Protein AF-A0AAW0SPW6-F1 (afdb_monomer_lite)

Organism: Scylla paramamosain (NCBI:txid85552)

pLDDT: mean 71.03, std 20.83, range [35.47, 96.88]

InterPro domains:
  IPR001148 Alpha carbonic anhydrase domain [PS51144] (17-124)
  IPR036398 Alpha carbonic anhydrase domain superfamily [G3DSA:3.10.200.10] (16-81)
  IPR036398 Alpha carbonic anhydrase domain superfamily [SSF51069] (19-71)

Sequence (124 aa):
MRRPELGGLGVSWDWHKWWTYDGISGPQFWGLINPEWSLCTNGRRQSPVNLDPATLLYDPNLRQLHVDKHRPSPAQPISVPQPPFNSPPPSCLTPSLPVSRAPHLPPVGRTTTRIRTNLSGPRH

Secondary structure (DSSP, 8-state):
-PPP---S------TT-SS-SSGGGSGGGHHHH-GGGTHHHH-SS-S-----TTTPPP-TTPPP-----PPPPP------PPPPTTPPPGGGGS----------PPPPP---------------

Structure (mmCIF, N/CA/C/O backbone):
data_AF-A0AAW0SPW6-F1
#
_entry.id   AF-A0AAW0SPW6-F1
#
loop_
_atom_site.group_PDB
_atom_site.id
_atom_site.type_symbol
_atom_site.label_atom_id
_atom_site.label_alt_id
_atom_site.label_comp_id
_atom_site.label_asym_id
_atom_site.label_entity_id
_atom_site.label_seq_id
_atom_site.pdbx_PDB_ins_code
_atom_site.Cartn_x
_atom_site.Cartn_y
_atom_site.Cartn_z
_atom_site.occupancy
_atom_site.B_iso_or_equiv
_atom_site.auth_seq_id
_atom_site.auth_comp_id
_atom_site.auth_asym_id
_atom_site.auth_atom_id
_atom_site.pdbx_PDB_model_num
ATOM 1 N N . MET A 1 1 ? 38.218 0.981 -13.327 1.00 35.47 1 MET A N 1
ATOM 2 C CA . MET A 1 1 ? 38.127 1.249 -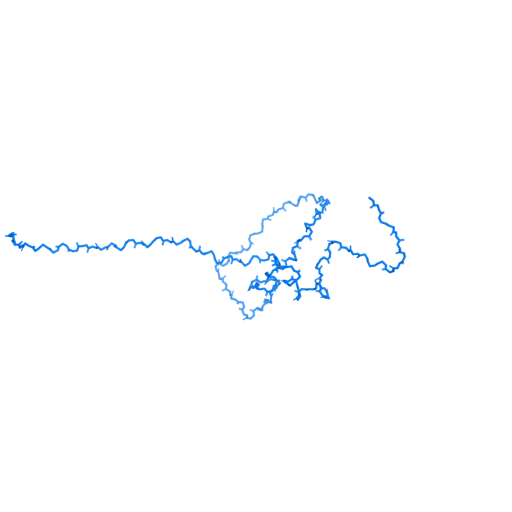14.779 1.00 35.47 1 MET A CA 1
ATOM 3 C C . MET A 1 1 ? 36.815 1.970 -15.047 1.00 35.47 1 MET A C 1
ATOM 5 O O . MET A 1 1 ? 35.768 1.387 -14.802 1.00 35.47 1 MET A O 1
ATOM 9 N N . ARG A 1 2 ? 36.860 3.245 -15.453 1.00 38.44 2 ARG A N 1
ATOM 10 C CA . ARG A 1 2 ? 35.674 3.981 -15.924 1.00 38.44 2 ARG A CA 1
ATOM 11 C C . ARG A 1 2 ? 35.367 3.522 -17.356 1.00 38.44 2 ARG A C 1
ATOM 13 O O . ARG A 1 2 ? 36.297 3.419 -18.152 1.00 38.44 2 ARG A O 1
ATOM 20 N N . ARG A 1 3 ? 34.106 3.182 -17.652 1.00 51.28 3 ARG A N 1
ATOM 21 C CA . ARG A 1 3 ? 33.656 2.831 -19.013 1.00 51.28 3 ARG A CA 1
ATOM 22 C C . ARG A 1 3 ? 33.545 4.096 -19.881 1.00 51.28 3 ARG A C 1
ATOM 24 O O . ARG A 1 3 ? 33.281 5.158 -19.322 1.00 51.28 3 ARG A O 1
ATOM 31 N N . PRO A 1 4 ? 33.752 3.987 -21.205 1.00 47.97 4 PRO A N 1
ATOM 32 C CA . PRO A 1 4 ? 33.705 5.122 -22.118 1.00 47.97 4 PRO A CA 1
ATOM 33 C C . PRO A 1 4 ? 32.252 5.537 -22.379 1.00 47.97 4 PRO A C 1
ATOM 35 O O . PRO A 1 4 ? 31.376 4.682 -22.521 1.00 47.97 4 PRO A O 1
ATOM 38 N N . GLU A 1 5 ? 32.008 6.845 -22.438 1.00 50.94 5 GLU A N 1
ATOM 39 C CA . GLU A 1 5 ? 30.703 7.411 -22.778 1.00 50.94 5 GLU A CA 1
ATOM 40 C C . GLU A 1 5 ? 30.481 7.336 -24.292 1.00 50.94 5 GLU A C 1
ATOM 42 O O . GLU A 1 5 ? 31.162 8.002 -25.071 1.00 50.94 5 GLU A O 1
ATOM 47 N N . LEU A 1 6 ? 29.532 6.498 -24.711 1.00 49.53 6 LEU A N 1
ATOM 48 C CA . LEU A 1 6 ? 28.963 6.516 -26.055 1.00 49.53 6 LEU A CA 1
ATOM 49 C C . LEU A 1 6 ? 27.684 7.356 -26.004 1.00 49.53 6 LEU A C 1
ATOM 51 O O . LEU A 1 6 ? 26.763 7.038 -25.254 1.00 49.53 6 LEU A O 1
ATOM 55 N N . GLY A 1 7 ? 27.643 8.434 -26.788 1.00 48.81 7 GLY A N 1
ATOM 56 C CA . GLY A 1 7 ? 26.465 9.281 -26.938 1.00 48.81 7 GLY A CA 1
ATOM 57 C C . GLY A 1 7 ? 25.251 8.495 -27.442 1.00 48.81 7 GLY A C 1
ATOM 58 O O . GLY A 1 7 ? 25.337 7.749 -28.415 1.00 48.81 7 GLY A O 1
ATOM 59 N N . GLY A 1 8 ? 24.115 8.686 -26.774 1.00 43.31 8 GLY A N 1
ATOM 60 C CA . GLY A 1 8 ? 22.828 8.089 -27.125 1.00 43.31 8 GLY A CA 1
ATOM 61 C C . GLY A 1 8 ? 21.923 8.056 -25.901 1.00 43.31 8 GLY A C 1
ATOM 62 O O . GLY A 1 8 ? 22.221 7.331 -24.963 1.00 43.31 8 GLY A O 1
ATOM 63 N N . LEU A 1 9 ? 20.875 8.893 -25.906 1.00 50.09 9 LEU A N 1
ATOM 64 C CA . LEU A 1 9 ? 19.738 8.935 -24.969 1.00 50.09 9 LEU A CA 1
ATOM 65 C C . LEU A 1 9 ? 20.048 8.331 -23.591 1.00 50.09 9 LEU A C 1
ATOM 67 O O . LEU A 1 9 ? 19.811 7.147 -23.367 1.00 50.09 9 LEU A O 1
ATOM 71 N N . GLY A 1 10 ? 20.594 9.145 -22.685 1.00 39.69 10 GLY A N 1
ATOM 72 C CA . GLY A 1 10 ? 20.980 8.727 -21.339 1.00 39.69 10 GLY A CA 1
ATOM 73 C C . GLY A 1 10 ? 19.795 8.222 -20.518 1.00 39.69 10 GLY A C 1
ATOM 74 O O . GLY A 1 10 ? 19.244 8.947 -19.694 1.00 39.69 10 GLY A O 1
ATOM 75 N N . VAL A 1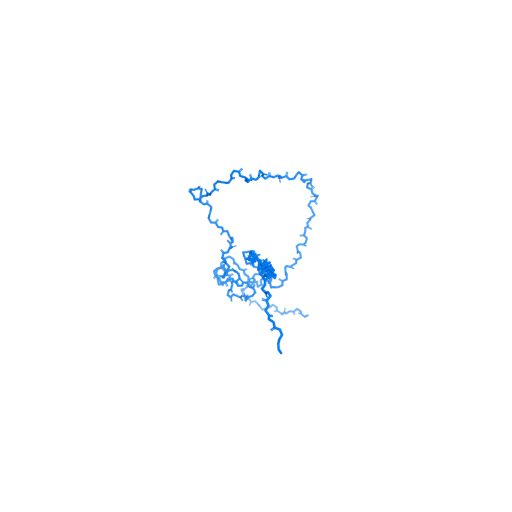 11 ? 19.415 6.960 -20.710 1.00 53.00 11 VAL A N 1
ATOM 76 C CA . VAL A 1 11 ? 18.620 6.214 -19.743 1.00 53.00 11 VAL A CA 1
ATOM 77 C C . VAL A 1 11 ? 19.582 5.888 -18.605 1.00 53.00 11 VAL A C 1
ATOM 79 O O . VAL A 1 11 ? 20.339 4.921 -18.660 1.00 53.00 11 VAL A O 1
ATOM 82 N N . SER A 1 12 ? 19.635 6.772 -17.608 1.00 49.53 12 SER A N 1
ATOM 83 C CA . SER A 1 12 ? 20.349 6.504 -16.362 1.00 49.53 12 SER A CA 1
ATOM 84 C C . SER A 1 12 ? 19.672 5.317 -15.675 1.00 49.53 12 SER A C 1
ATOM 86 O O . SER A 1 12 ? 18.542 5.430 -15.195 1.00 49.53 12 SER A O 1
ATOM 88 N N . TRP A 1 13 ? 20.332 4.158 -15.673 1.00 43.41 13 TRP A N 1
ATOM 89 C CA . TRP A 1 13 ? 19.905 3.004 -14.887 1.00 43.41 13 TRP A CA 1
ATOM 90 C C . TRP A 1 13 ? 20.274 3.261 -13.426 1.00 43.41 13 TRP A C 1
ATOM 92 O O . TRP A 1 13 ? 21.395 2.989 -12.997 1.00 43.41 13 TRP A O 1
ATOM 102 N N . ASP A 1 14 ? 19.337 3.848 -12.684 1.00 60.28 14 ASP A N 1
ATOM 103 C CA . ASP A 1 14 ? 19.472 4.054 -11.247 1.00 60.28 14 ASP A CA 1
ATOM 104 C C . ASP A 1 14 ? 19.321 2.708 -10.526 1.00 60.28 14 ASP A C 1
ATOM 106 O O . ASP A 1 14 ? 18.260 2.086 -10.530 1.00 60.28 14 ASP A O 1
ATOM 110 N N . TRP A 1 15 ? 20.399 2.2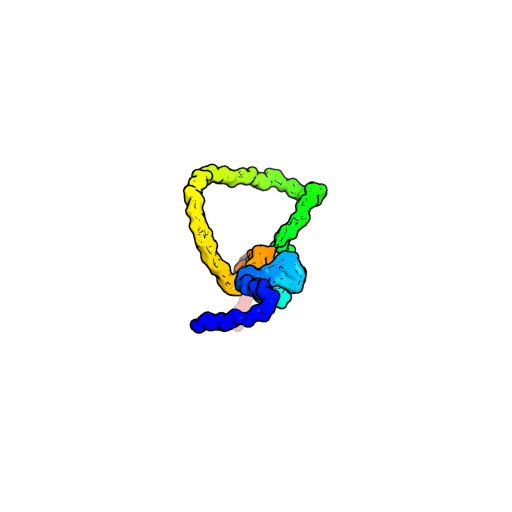52 -9.898 1.00 49.66 15 TRP A N 1
ATOM 111 C CA . TRP A 1 15 ? 20.468 1.032 -9.087 1.00 49.66 15 TRP A CA 1
ATOM 112 C C . TRP A 1 15 ? 19.632 1.124 -7.797 1.00 49.66 15 TRP A C 1
ATOM 114 O O . TRP A 1 15 ? 19.583 0.161 -7.041 1.00 49.66 15 TRP A O 1
ATOM 124 N N . HIS A 1 16 ? 18.934 2.237 -7.543 1.00 55.59 16 HIS A N 1
ATOM 125 C CA . HIS A 1 16 ? 17.833 2.313 -6.574 1.00 55.59 16 HIS A CA 1
ATOM 126 C C . HIS A 1 16 ? 16.478 1.845 -7.144 1.00 55.59 16 HIS A C 1
ATOM 128 O O . HIS A 1 16 ? 15.502 1.767 -6.403 1.00 55.59 16 HIS A O 1
ATOM 134 N N . LYS A 1 17 ? 16.387 1.537 -8.446 1.00 65.56 17 LYS A N 1
ATOM 135 C CA . LYS A 1 17 ? 15.121 1.417 -9.189 1.00 65.56 17 LYS A CA 1
ATOM 136 C C . LYS A 1 17 ? 14.834 -0.001 -9.714 1.00 65.56 17 LYS A C 1
ATOM 138 O O . LYS A 1 17 ? 14.319 -0.171 -10.815 1.00 65.56 17 LYS A O 1
ATOM 143 N N . TRP A 1 18 ? 15.153 -1.037 -8.931 1.00 76.19 18 TRP A N 1
ATOM 144 C CA . TRP A 1 18 ? 14.760 -2.438 -9.220 1.00 76.19 18 TRP A CA 1
ATOM 145 C C . TRP A 1 18 ? 13.246 -2.647 -9.151 1.00 76.19 18 TRP A C 1
ATOM 147 O O . TRP A 1 18 ? 12.700 -3.579 -9.737 1.00 76.19 18 TRP A O 1
ATOM 157 N N . TRP A 1 19 ? 12.573 -1.749 -8.443 1.00 86.81 19 TRP A N 1
ATOM 158 C CA . TRP A 1 19 ? 11.134 -1.621 -8.390 1.00 86.81 19 TRP A CA 1
ATOM 159 C C . TRP A 1 19 ? 10.753 -0.158 -8.628 1.00 86.81 19 TRP A C 1
ATOM 161 O O . TRP A 1 19 ? 11.526 0.772 -8.388 1.00 86.81 19 TRP A O 1
ATOM 171 N N . THR A 1 20 ? 9.546 0.040 -9.127 1.00 85.12 20 THR A N 1
ATOM 172 C CA . THR A 1 20 ? 8.929 1.338 -9.394 1.00 85.12 20 THR A CA 1
ATOM 173 C C . THR A 1 20 ? 7.467 1.280 -8.986 1.00 85.12 20 THR A C 1
ATOM 175 O O . THR A 1 20 ? 6.935 0.211 -8.697 1.00 85.12 20 THR A O 1
ATOM 178 N N . TYR A 1 21 ? 6.793 2.428 -8.988 1.00 89.00 21 TYR A N 1
ATOM 179 C CA . TYR A 1 21 ? 5.333 2.462 -8.901 1.00 89.00 21 TYR A CA 1
ATOM 180 C C . TYR A 1 21 ? 4.648 2.311 -10.270 1.00 89.00 21 TYR A C 1
ATOM 182 O O . TYR A 1 21 ? 3.453 2.041 -10.325 1.00 89.00 21 TYR A O 1
ATOM 190 N N . ASP A 1 22 ? 5.416 2.391 -11.361 1.00 87.69 22 ASP A N 1
ATOM 191 C CA . ASP A 1 22 ? 4.910 2.417 -12.735 1.00 87.69 22 ASP A CA 1
ATOM 192 C C . ASP A 1 22 ? 5.499 1.302 -13.606 1.00 87.69 22 ASP A C 1
ATOM 194 O O . ASP A 1 22 ? 6.615 0.837 -13.376 1.00 87.69 22 ASP A O 1
ATOM 198 N N . GLY A 1 23 ? 4.795 0.932 -14.676 1.00 88.75 23 GLY A N 1
ATOM 199 C CA . GLY A 1 23 ? 5.305 0.026 -15.708 1.00 88.75 23 GLY A CA 1
ATOM 200 C C . GLY A 1 23 ? 5.545 -1.412 -15.230 1.00 88.75 23 GLY A C 1
ATOM 201 O O . GLY A 1 23 ? 4.921 -1.891 -14.285 1.00 88.75 23 GLY A O 1
ATOM 202 N N . ILE A 1 24 ? 6.452 -2.117 -15.915 1.00 85.81 24 ILE A N 1
ATOM 203 C CA . ILE A 1 24 ? 6.726 -3.548 -15.679 1.00 85.81 24 ILE A CA 1
ATOM 204 C C . ILE A 1 24 ? 7.423 -3.832 -14.343 1.00 85.81 24 ILE A C 1
ATOM 206 O O . ILE A 1 24 ? 7.337 -4.942 -13.833 1.00 85.81 24 ILE A O 1
ATOM 210 N N . SER A 1 25 ? 8.073 -2.824 -13.762 1.00 89.19 25 SER A N 1
ATOM 211 C CA . SER A 1 25 ? 8.659 -2.891 -12.421 1.00 89.19 25 SER A CA 1
ATOM 212 C C . SER A 1 25 ? 7.684 -2.393 -11.341 1.00 89.19 25 SER A C 1
ATOM 214 O O . SER A 1 25 ? 8.090 -2.165 -10.202 1.00 89.19 25 SER A O 1
ATOM 216 N N . GLY A 1 26 ? 6.408 -2.215 -11.710 1.00 91.38 26 GLY A N 1
ATOM 217 C CA . GLY A 1 26 ? 5.329 -1.697 -10.878 1.00 91.38 26 GLY A CA 1
ATOM 218 C C . GLY A 1 26 ? 4.782 -2.689 -9.837 1.00 91.38 26 GLY A C 1
ATOM 219 O O . GLY A 1 26 ? 5.071 -3.887 -9.901 1.00 91.38 26 GLY A O 1
ATOM 220 N N . PRO A 1 27 ? 3.913 -2.222 -8.916 1.00 92.31 27 PRO A N 1
ATOM 221 C CA . PRO A 1 27 ? 3.417 -2.994 -7.772 1.00 92.31 27 PRO A CA 1
ATOM 222 C C . PRO A 1 27 ? 2.741 -4.314 -8.126 1.00 92.31 27 PRO A C 1
ATOM 224 O O . PRO A 1 27 ? 2.868 -5.291 -7.393 1.00 92.31 27 PRO A O 1
ATOM 227 N N . GLN A 1 28 ? 2.079 -4.361 -9.285 1.00 91.62 28 GLN A N 1
ATOM 228 C CA . GLN A 1 28 ? 1.410 -5.560 -9.797 1.00 91.62 28 GLN A CA 1
ATOM 229 C C . GLN A 1 28 ? 2.381 -6.730 -10.040 1.00 91.62 28 GLN A C 1
ATOM 231 O O . GLN A 1 28 ? 1.960 -7.884 -10.061 1.00 91.62 28 GLN A O 1
ATOM 236 N N . PHE A 1 29 ? 3.678 -6.444 -10.211 1.00 93.00 29 PHE A N 1
ATOM 237 C CA . PHE A 1 29 ? 4.698 -7.424 -10.583 1.00 93.00 29 PHE A CA 1
ATOM 238 C C . PHE A 1 29 ? 5.782 -7.624 -9.518 1.00 93.00 29 PHE A C 1
ATOM 240 O O . PHE A 1 29 ? 6.615 -8.511 -9.679 1.00 93.00 29 PHE A O 1
ATOM 247 N N . TRP A 1 30 ? 5.787 -6.866 -8.414 1.00 92.25 30 TRP A N 1
ATOM 248 C CA . TRP A 1 30 ? 6.863 -6.926 -7.411 1.00 92.25 30 TRP A CA 1
ATOM 249 C C . TRP A 1 30 ? 7.151 -8.343 -6.896 1.00 92.25 30 TRP A C 1
ATOM 251 O O . TRP A 1 30 ? 8.308 -8.751 -6.871 1.00 92.25 30 TRP A O 1
ATOM 261 N N . GLY A 1 31 ? 6.125 -9.135 -6.571 1.00 91.56 31 GLY A N 1
ATOM 262 C CA . GLY A 1 31 ? 6.324 -10.516 -6.111 1.00 91.56 31 GLY A CA 1
ATOM 263 C C . GLY A 1 31 ? 6.753 -11.513 -7.198 1.00 91.56 31 GLY A C 1
ATOM 264 O O . GLY A 1 31 ? 7.109 -12.640 -6.867 1.00 91.56 31 GLY A O 1
ATOM 265 N N . LEU A 1 32 ? 6.738 -11.111 -8.475 1.00 90.50 32 LEU A N 1
ATOM 266 C CA . LEU A 1 32 ? 7.209 -11.904 -9.618 1.00 90.50 32 LEU A CA 1
ATOM 267 C C . LEU A 1 32 ? 8.639 -11.533 -10.039 1.00 90.50 32 LEU A C 1
ATOM 269 O O . LEU A 1 32 ? 9.344 -12.368 -10.599 1.00 90.50 32 LEU A O 1
ATOM 273 N N . ILE A 1 33 ? 9.070 -10.296 -9.769 1.00 88.69 33 ILE A N 1
ATOM 274 C CA . ILE A 1 33 ? 10.407 -9.787 -10.121 1.00 88.69 33 ILE A CA 1
ATOM 275 C C . ILE A 1 33 ? 11.497 -10.471 -9.288 1.00 88.69 33 ILE A C 1
ATOM 277 O O . ILE A 1 33 ? 12.579 -10.753 -9.801 1.00 88.69 33 ILE A O 1
ATOM 281 N N . ASN A 1 34 ? 11.216 -10.752 -8.013 1.00 86.38 34 ASN A N 1
ATOM 282 C CA . ASN A 1 34 ? 12.143 -11.420 -7.107 1.00 86.38 34 ASN A CA 1
ATOM 283 C C . ASN A 1 34 ? 11.382 -12.408 -6.200 1.00 86.38 34 ASN A C 1
ATOM 285 O O . ASN A 1 34 ? 10.466 -11.982 -5.492 1.00 86.38 34 ASN A O 1
ATOM 289 N N . PRO A 1 35 ? 11.762 -13.701 -6.162 1.00 87.69 35 PRO A N 1
ATOM 290 C CA . PRO A 1 35 ? 11.123 -14.703 -5.305 1.00 87.69 35 PRO A CA 1
ATOM 291 C C . PRO A 1 35 ? 11.075 -14.332 -3.813 1.00 87.69 35 PRO A C 1
ATOM 293 O O . PRO A 1 35 ? 10.096 -14.642 -3.129 1.00 87.69 35 PRO A O 1
ATOM 296 N N . GLU A 1 36 ? 12.080 -13.606 -3.315 1.00 88.06 36 GLU A N 1
ATOM 297 C CA . GLU A 1 36 ? 12.135 -13.138 -1.921 1.00 88.06 36 GLU A CA 1
ATOM 298 C C . GLU A 1 36 ? 11.038 -12.107 -1.603 1.00 88.06 36 GLU A C 1
ATOM 300 O O . GLU A 1 36 ? 10.734 -11.839 -0.443 1.00 88.06 36 GLU A O 1
ATOM 305 N N . TRP A 1 37 ? 10.413 -11.523 -2.628 1.00 90.69 37 TRP A N 1
ATOM 306 C CA . TRP A 1 37 ? 9.351 -10.526 -2.502 1.00 90.69 37 TRP A CA 1
ATOM 307 C C . TRP A 1 37 ? 7.956 -11.143 -2.674 1.00 90.69 37 TRP A C 1
ATOM 309 O O . TRP A 1 37 ? 6.969 -10.419 -2.801 1.00 90.69 37 TRP A O 1
ATOM 319 N N . SER A 1 38 ? 7.846 -12.477 -2.649 1.00 91.19 38 SER A N 1
ATOM 320 C CA . SER A 1 38 ? 6.599 -13.224 -2.885 1.00 91.19 38 SER A CA 1
ATOM 321 C C . SER A 1 38 ? 5.416 -12.797 -2.007 1.00 91.19 38 SER A C 1
ATOM 323 O O . SER A 1 38 ? 4.267 -12.959 -2.419 1.00 91.19 38 SER A O 1
ATOM 325 N N . LEU A 1 39 ? 5.658 -12.201 -0.833 1.00 90.38 39 LEU A N 1
ATOM 326 C CA . LEU A 1 39 ? 4.610 -11.625 0.017 1.00 90.38 39 LEU A CA 1
ATOM 327 C C . LEU A 1 39 ? 3.808 -10.516 -0.679 1.00 90.38 39 LEU A C 1
ATOM 329 O O . LEU A 1 39 ? 2.618 -10.395 -0.405 1.00 90.38 39 LEU A O 1
ATOM 333 N N . CYS A 1 40 ? 4.400 -9.780 -1.623 1.00 91.31 40 CYS A N 1
ATOM 334 C CA . CYS A 1 40 ? 3.674 -8.787 -2.416 1.00 91.31 40 CYS A CA 1
ATOM 335 C C . CYS A 1 40 ? 2.573 -9.394 -3.300 1.00 91.31 40 CYS A C 1
ATOM 337 O O . CYS A 1 40 ? 1.613 -8.704 -3.627 1.00 91.31 40 CYS A O 1
ATOM 339 N N . THR A 1 41 ? 2.683 -10.675 -3.663 1.00 91.94 41 THR A N 1
ATOM 340 C CA . THR A 1 41 ? 1.672 -11.376 -4.472 1.00 91.94 41 THR A CA 1
ATOM 341 C C . THR A 1 41 ? 0.835 -12.342 -3.632 1.00 91.94 41 THR A C 1
ATOM 343 O O . THR A 1 41 ? -0.379 -12.404 -3.787 1.00 91.94 41 THR A O 1
ATOM 346 N N . ASN A 1 42 ? 1.465 -13.081 -2.715 1.00 92.25 42 ASN A N 1
ATOM 347 C CA . ASN A 1 42 ? 0.834 -14.176 -1.969 1.00 92.25 42 ASN A CA 1
ATOM 348 C C . ASN A 1 42 ? 0.431 -13.792 -0.535 1.00 92.25 42 ASN A C 1
ATOM 350 O O . ASN A 1 42 ? -0.226 -14.570 0.164 1.00 92.25 42 ASN A O 1
ATOM 354 N N . GLY A 1 43 ? 0.843 -12.618 -0.054 1.00 90.56 43 GLY A N 1
ATOM 355 C CA . GLY A 1 43 ? 0.535 -12.149 1.288 1.00 90.56 43 GLY A CA 1
ATOM 356 C C . GLY A 1 43 ? -0.949 -11.826 1.446 1.00 90.56 43 GLY A C 1
ATOM 357 O O . GLY A 1 43 ? -1.532 -11.087 0.664 1.00 90.56 43 GLY A O 1
ATOM 358 N N . ARG A 1 44 ? -1.569 -12.333 2.515 1.00 92.38 44 ARG A N 1
ATOM 359 C CA . ARG A 1 44 ? -3.003 -12.114 2.800 1.00 92.38 44 ARG A CA 1
ATOM 360 C C . ARG A 1 44 ? -3.280 -10.928 3.727 1.00 92.38 44 ARG A C 1
ATOM 362 O O . ARG A 1 44 ? -4.424 -10.693 4.101 1.00 92.38 44 ARG A O 1
ATOM 369 N N . ARG A 1 45 ? -2.227 -10.238 4.169 1.00 92.00 45 ARG A N 1
ATOM 370 C CA . ARG A 1 45 ? -2.274 -9.151 5.163 1.00 92.00 45 ARG A CA 1
ATOM 371 C C . ARG A 1 45 ? -1.368 -7.992 4.736 1.00 92.00 45 ARG A C 1
ATOM 373 O O . ARG A 1 45 ? -0.554 -7.519 5.519 1.00 92.00 45 ARG A O 1
ATOM 380 N N . GLN A 1 46 ? -1.486 -7.614 3.467 1.00 92.00 46 GLN A N 1
ATOM 381 C CA . GLN A 1 46 ? -0.722 -6.537 2.841 1.00 92.00 46 GLN A CA 1
ATOM 382 C C . GLN A 1 46 ? -1.351 -5.170 3.143 1.00 92.00 46 GLN A C 1
ATOM 384 O O . GLN A 1 46 ? -2.542 -5.080 3.441 1.00 92.00 46 GLN A O 1
ATOM 389 N N . SER A 1 47 ? -0.548 -4.112 3.062 1.00 91.00 47 SER A N 1
ATOM 390 C CA . SER A 1 47 ? -0.991 -2.720 3.176 1.00 91.00 47 SER A CA 1
ATOM 391 C C . SER A 1 47 ? -0.693 -1.947 1.877 1.00 91.00 47 SER A C 1
ATOM 393 O O . SER A 1 47 ? 0.221 -2.331 1.138 1.00 91.00 47 SER A O 1
ATOM 395 N N . PRO A 1 48 ? -1.422 -0.849 1.586 1.00 92.31 48 PRO A N 1
ATOM 396 C CA . PRO A 1 48 ? -2.565 -0.301 2.331 1.00 92.31 48 PRO A CA 1
ATOM 397 C C . PRO A 1 48 ? -3.847 -1.144 2.196 1.00 92.31 48 PRO A C 1
ATOM 399 O O . PRO A 1 48 ? -3.970 -1.973 1.299 1.00 92.31 48 PRO A O 1
ATOM 402 N N . VAL A 1 49 ? -4.812 -0.909 3.090 1.00 91.50 49 VAL A N 1
ATOM 403 C CA . VAL A 1 49 ? -6.176 -1.463 3.014 1.00 91.50 49 VAL A CA 1
ATOM 404 C C . VAL A 1 49 ? -7.194 -0.328 2.997 1.00 91.50 49 VAL A C 1
ATOM 406 O O . VAL A 1 49 ? -6.924 0.754 3.519 1.00 91.50 49 VAL A O 1
ATOM 409 N N . ASN A 1 50 ? -8.370 -0.574 2.423 1.00 94.56 50 ASN A N 1
ATOM 410 C CA . ASN A 1 50 ? -9.483 0.362 2.532 1.00 94.56 50 ASN A CA 1
ATOM 411 C C . ASN A 1 50 ? -10.093 0.291 3.942 1.00 94.56 50 ASN A C 1
ATOM 413 O O . ASN A 1 50 ? -10.410 -0.800 4.416 1.00 94.56 50 ASN A O 1
ATOM 417 N N . LEU A 1 51 ? -10.273 1.438 4.596 1.00 94.19 51 LEU A N 1
ATOM 418 C CA . LEU A 1 51 ? -10.923 1.542 5.903 1.00 94.19 51 LEU A CA 1
ATOM 419 C C . LEU A 1 51 ? -12.312 2.155 5.713 1.00 94.19 51 LEU A C 1
ATOM 421 O O . LEU A 1 51 ? -12.446 3.375 5.696 1.00 94.19 51 LEU A O 1
ATOM 425 N N . ASP A 1 52 ? -13.331 1.310 5.552 1.00 96.38 52 ASP A N 1
ATOM 426 C CA . ASP A 1 52 ? -14.726 1.745 5.426 1.00 96.38 52 ASP A CA 1
ATOM 427 C C . ASP A 1 52 ? -15.385 1.865 6.813 1.00 96.38 52 ASP A C 1
ATOM 429 O O . ASP A 1 52 ? -15.643 0.827 7.438 1.00 96.38 52 ASP A O 1
ATOM 433 N N . PRO A 1 53 ? -15.710 3.087 7.289 1.00 95.38 53 PRO A N 1
ATOM 434 C CA . PRO A 1 53 ? -16.314 3.306 8.601 1.00 95.38 53 PRO A CA 1
ATOM 435 C C . PRO A 1 53 ? -17.606 2.523 8.846 1.00 95.38 53 PRO A C 1
ATOM 437 O O . PRO A 1 53 ? -17.890 2.200 9.995 1.00 95.38 53 PRO A O 1
ATOM 440 N N . ALA A 1 54 ? -18.368 2.187 7.798 1.00 96.19 54 ALA A N 1
ATOM 441 C CA . ALA A 1 54 ? -19.611 1.428 7.928 1.00 96.19 54 ALA A CA 1
ATOM 442 C C . ALA A 1 54 ? -19.382 -0.043 8.323 1.00 96.19 54 ALA A C 1
ATOM 444 O O . ALA A 1 54 ? -20.290 -0.699 8.830 1.00 96.19 54 ALA A O 1
ATOM 445 N N . THR A 1 55 ? -18.172 -0.561 8.100 1.00 95.31 55 THR A N 1
ATOM 446 C CA . THR A 1 55 ? -17.797 -1.961 8.373 1.00 95.31 55 THR A CA 1
ATOM 447 C C . THR A 1 55 ? -16.854 -2.114 9.566 1.00 95.31 55 THR A C 1
ATOM 449 O O . THR A 1 55 ? -16.552 -3.237 9.975 1.00 95.31 55 THR A O 1
ATOM 452 N N . LEU A 1 56 ? -16.374 -1.004 10.137 1.00 94.50 56 LEU A N 1
ATOM 453 C CA . LEU A 1 56 ? -15.466 -1.033 11.277 1.00 94.50 56 LEU A CA 1
ATOM 454 C C . LEU A 1 56 ? -16.194 -1.501 12.541 1.00 94.50 56 LEU A C 1
ATOM 456 O O . LEU A 1 56 ? -17.241 -0.975 12.916 1.00 94.50 56 LEU A O 1
ATOM 460 N N . LEU A 1 57 ? -15.591 -2.461 13.239 1.00 94.81 57 LEU A N 1
ATOM 461 C CA . LEU A 1 57 ? -16.042 -2.879 14.560 1.00 94.81 57 LEU A CA 1
ATOM 462 C C . LEU A 1 57 ? -15.504 -1.906 15.614 1.00 94.81 57 LEU A C 1
ATOM 464 O O . LEU A 1 57 ? -14.293 -1.705 15.719 1.00 94.81 57 LEU A O 1
ATOM 468 N N . TYR A 1 58 ? -16.397 -1.341 16.424 1.00 94.25 58 TYR A N 1
ATOM 469 C CA . TYR A 1 58 ? -16.005 -0.603 17.619 1.00 94.25 58 TYR A CA 1
ATOM 470 C C . TYR A 1 58 ? -15.646 -1.577 18.748 1.00 94.25 58 TYR A C 1
ATOM 472 O O . TYR A 1 58 ? -16.473 -2.397 19.146 1.00 94.25 58 TYR A O 1
ATOM 480 N N . ASP A 1 59 ? -14.427 -1.466 19.279 1.00 94.88 59 ASP A N 1
ATOM 481 C CA . ASP A 1 59 ? -13.985 -2.205 20.465 1.00 94.88 59 ASP A CA 1
ATOM 482 C C . ASP A 1 59 ? -13.847 -1.244 21.663 1.00 94.88 59 ASP A C 1
ATOM 484 O O . ASP A 1 59 ? -12.914 -0.434 21.684 1.00 94.88 59 ASP A O 1
ATOM 488 N N . PRO A 1 60 ? -14.734 -1.314 22.678 1.00 94.56 60 PRO A N 1
ATOM 489 C CA . PRO A 1 60 ? -14.654 -0.452 23.859 1.00 94.56 60 PRO A CA 1
ATOM 490 C C . PRO A 1 60 ? -13.440 -0.748 24.753 1.00 94.56 60 PRO A C 1
ATOM 492 O O . PRO A 1 60 ? -13.107 0.065 25.612 1.00 94.56 60 PRO A O 1
ATOM 495 N N . ASN A 1 61 ? -12.774 -1.894 24.576 1.00 96.88 61 ASN A N 1
ATOM 496 C CA . ASN A 1 61 ? -11.589 -2.264 25.353 1.00 96.88 61 ASN A CA 1
ATOM 497 C C . ASN A 1 61 ? -10.291 -1.729 24.735 1.00 96.88 61 ASN A C 1
ATOM 499 O O . ASN A 1 61 ? -9.215 -1.883 25.326 1.00 96.88 61 ASN A O 1
ATOM 503 N N . LEU A 1 62 ? -10.359 -1.113 23.550 1.00 94.31 62 LEU A N 1
ATOM 504 C CA . LEU A 1 62 ? -9.188 -0.537 22.912 1.00 94.31 62 LEU A CA 1
ATOM 505 C C . LEU A 1 62 ? -8.686 0.648 23.748 1.00 94.31 62 LEU A C 1
ATOM 507 O O . LEU A 1 62 ? -9.370 1.659 23.916 1.00 94.31 62 LEU A O 1
ATOM 511 N N . ARG A 1 63 ? -7.470 0.530 24.288 1.00 94.88 63 ARG A N 1
ATOM 512 C CA . ARG A 1 63 ? -6.852 1.614 25.061 1.00 94.88 63 ARG A CA 1
ATOM 513 C C . ARG A 1 63 ? -6.610 2.818 24.159 1.00 94.88 63 ARG A C 1
ATOM 515 O O . ARG A 1 63 ? -6.169 2.664 23.020 1.00 94.88 63 ARG A O 1
ATOM 522 N N . GLN A 1 64 ? -6.833 4.013 24.699 1.00 93.94 64 GLN A N 1
ATOM 523 C CA . GLN A 1 64 ? -6.463 5.247 24.018 1.00 93.94 64 GLN A CA 1
ATOM 524 C C . GLN A 1 64 ? -4.974 5.217 23.652 1.00 93.94 64 GLN A C 1
ATOM 526 O O . GLN A 1 64 ? -4.140 4.773 24.447 1.00 93.94 64 GLN A O 1
ATOM 531 N N . LEU A 1 65 ? -4.648 5.691 22.448 1.00 91.88 65 LEU A N 1
ATOM 532 C CA . LEU A 1 65 ? -3.267 5.792 21.996 1.00 91.88 65 LEU A CA 1
ATOM 533 C C . LEU A 1 65 ? -2.496 6.730 22.934 1.00 91.88 65 LEU A C 1
ATOM 535 O O . LEU A 1 65 ? -2.734 7.937 22.952 1.00 91.88 65 LEU A O 1
ATOM 539 N N . HIS A 1 66 ? -1.573 6.166 23.709 1.00 93.00 66 HIS A N 1
ATOM 540 C CA . HIS A 1 66 ? -0.627 6.945 24.493 1.00 93.00 66 HIS A CA 1
ATOM 541 C C . HIS A 1 66 ? 0.522 7.360 23.579 1.00 93.00 66 HIS A C 1
ATOM 543 O O . HIS A 1 66 ? 1.248 6.506 23.071 1.00 93.00 66 HIS A O 1
ATOM 549 N N . VAL A 1 67 ? 0.655 8.662 23.337 1.00 91.25 67 VAL A N 1
ATOM 550 C CA . VAL A 1 67 ? 1.761 9.212 22.552 1.00 91.25 67 VAL A CA 1
ATOM 551 C C . VAL A 1 67 ? 2.758 9.825 23.518 1.00 91.25 67 VAL A C 1
ATOM 553 O O . VAL A 1 67 ? 2.484 10.856 24.139 1.00 91.25 67 VAL A O 1
ATOM 556 N N . ASP A 1 68 ? 3.915 9.186 23.634 1.00 90.19 68 ASP A N 1
ATOM 557 C CA . ASP A 1 68 ? 5.007 9.696 24.447 1.00 90.19 68 ASP A CA 1
ATOM 558 C C . ASP A 1 68 ? 5.507 11.029 23.881 1.00 90.19 68 ASP A C 1
ATOM 560 O O . ASP A 1 68 ? 5.756 11.191 22.681 1.00 90.19 68 ASP A O 1
ATOM 564 N N . LYS A 1 69 ? 5.676 12.017 24.764 1.00 86.50 69 LYS A N 1
ATOM 565 C CA . LYS A 1 69 ? 6.283 13.300 24.400 1.00 86.50 69 LYS A CA 1
ATOM 566 C C . LYS A 1 69 ? 7.784 13.104 24.227 1.00 86.50 69 LYS A C 1
ATOM 568 O O . LYS A 1 69 ? 8.559 13.288 25.163 1.00 86.50 69 LYS A O 1
ATOM 573 N N . HIS A 1 70 ? 8.207 12.753 23.022 1.00 85.44 70 HIS A N 1
ATOM 574 C CA . HIS A 1 70 ? 9.623 12.726 22.689 1.00 85.44 70 HIS A CA 1
ATOM 575 C C . HIS A 1 70 ? 10.115 14.141 22.385 1.00 85.44 70 HIS A C 1
ATOM 577 O O . HIS A 1 70 ? 9.580 14.827 21.513 1.00 85.44 70 HIS A O 1
ATOM 583 N N . ARG A 1 71 ? 11.161 14.585 23.095 1.00 84.44 71 ARG A N 1
ATOM 584 C CA . ARG A 1 71 ? 11.949 15.745 22.666 1.00 84.44 71 ARG A CA 1
ATOM 585 C C . ARG A 1 71 ? 12.605 15.366 21.334 1.00 84.44 71 ARG A C 1
ATOM 587 O O . ARG A 1 71 ? 13.380 14.409 21.334 1.00 84.44 71 ARG A O 1
ATOM 594 N N . PRO A 1 72 ? 12.334 16.078 20.226 1.00 83.25 72 PRO A N 1
ATOM 595 C CA . PRO A 1 72 ? 12.996 15.788 18.964 1.00 83.25 72 PRO A CA 1
ATOM 596 C C . PRO A 1 72 ? 14.507 15.919 19.153 1.00 83.25 72 PRO A C 1
ATOM 598 O O . PRO A 1 72 ? 14.993 16.938 19.654 1.00 83.25 72 PRO A O 1
ATOM 601 N N . SER A 1 73 ? 15.256 14.886 18.783 1.00 82.94 73 SER A N 1
ATOM 602 C CA . SER A 1 73 ? 16.699 15.015 18.616 1.00 82.94 73 SER A CA 1
ATOM 603 C C . SER A 1 73 ? 16.973 15.986 17.463 1.00 82.94 73 SER A C 1
ATOM 605 O O . SER A 1 73 ? 16.234 15.951 16.474 1.00 82.94 73 SER A O 1
ATOM 607 N N . PRO A 1 74 ? 18.018 16.829 17.542 1.00 84.00 74 PRO A N 1
ATOM 608 C CA . PRO A 1 74 ? 18.449 17.628 16.403 1.00 84.00 74 PRO A CA 1
ATOM 609 C C . PRO A 1 74 ? 18.615 16.721 15.182 1.00 84.00 74 PRO A C 1
ATOM 611 O O . PRO A 1 74 ? 19.405 15.774 15.224 1.00 84.00 74 PRO A O 1
ATOM 614 N N . ALA A 1 75 ? 17.843 16.983 14.125 1.00 79.69 75 ALA A N 1
ATOM 615 C CA . ALA A 1 75 ? 17.909 16.205 12.900 1.00 79.69 75 ALA A CA 1
ATOM 616 C C . ALA A 1 75 ? 19.308 16.367 12.301 1.00 79.69 75 ALA A C 1
ATOM 618 O O . ALA A 1 75 ? 19.691 17.455 11.874 1.00 79.69 75 ALA A O 1
ATOM 619 N N . GLN A 1 76 ? 20.087 15.291 12.310 1.00 80.19 76 GLN A N 1
ATOM 620 C CA . GLN A 1 76 ? 21.287 15.215 11.493 1.00 80.19 76 GLN A CA 1
ATOM 621 C C . GLN A 1 76 ? 20.848 14.825 10.080 1.00 80.19 76 GLN A C 1
ATOM 623 O O . GLN A 1 76 ? 19.938 13.997 9.954 1.00 80.19 76 GLN A O 1
ATOM 628 N N . PRO A 1 77 ? 21.471 15.363 9.019 1.00 78.75 77 PRO A N 1
ATOM 629 C CA . PRO A 1 77 ? 21.353 14.772 7.698 1.00 78.75 77 PRO A CA 1
ATOM 630 C C . PRO A 1 77 ? 21.775 13.306 7.804 1.00 78.75 77 PRO A C 1
ATOM 632 O O . PRO A 1 77 ? 22.947 12.988 8.000 1.00 78.75 77 PRO A O 1
ATOM 635 N N . ILE A 1 78 ? 20.802 12.403 7.744 1.00 66.94 78 ILE A N 1
ATOM 636 C CA . ILE A 1 78 ? 21.080 10.982 7.614 1.00 66.94 78 ILE A CA 1
ATOM 637 C C . ILE A 1 78 ? 21.591 10.771 6.194 1.00 66.94 78 ILE A C 1
ATOM 639 O O . ILE A 1 78 ? 20.837 10.893 5.229 1.00 66.94 78 ILE A O 1
ATOM 643 N N . SER A 1 79 ? 22.875 10.441 6.055 1.00 64.12 79 SER A N 1
ATOM 644 C CA . SER A 1 79 ? 23.328 9.691 4.888 1.00 64.12 79 SER A CA 1
ATOM 645 C C . SER A 1 79 ? 22.599 8.360 4.956 1.00 64.12 79 SER A C 1
ATOM 647 O O . SER A 1 79 ? 23.022 7.470 5.690 1.00 64.12 79 SER A O 1
ATOM 649 N N . VAL A 1 80 ? 21.449 8.260 4.288 1.00 67.25 80 VAL A N 1
ATOM 650 C CA . VAL A 1 80 ? 20.711 7.003 4.180 1.00 67.25 80 VAL A CA 1
ATOM 651 C C . VAL A 1 80 ? 21.705 5.997 3.601 1.00 67.25 80 VAL A C 1
ATOM 653 O O . VAL A 1 80 ? 22.173 6.212 2.478 1.00 67.25 80 VAL A O 1
ATOM 656 N N . PRO A 1 81 ? 22.111 4.954 4.353 1.00 63.03 81 PRO A N 1
ATOM 657 C CA . PRO A 1 81 ? 22.944 3.911 3.785 1.00 63.03 81 PRO A CA 1
ATOM 658 C C . PRO A 1 81 ? 22.202 3.385 2.564 1.00 63.03 81 PRO A C 1
ATOM 660 O O . PRO A 1 81 ? 20.991 3.160 2.655 1.00 63.03 81 PRO A O 1
ATOM 663 N N . GLN A 1 82 ? 22.885 3.241 1.426 1.00 62.38 82 GLN A N 1
ATOM 664 C CA . GLN A 1 82 ? 22.232 2.664 0.256 1.00 62.38 82 GLN A CA 1
ATOM 665 C C . GLN A 1 82 ? 21.593 1.338 0.688 1.00 62.38 82 GLN A C 1
ATOM 667 O O . GLN A 1 82 ? 22.276 0.528 1.330 1.00 62.38 82 GLN A O 1
ATOM 672 N N . PRO A 1 83 ? 20.291 1.132 0.418 1.00 62.44 83 PRO A N 1
ATOM 673 C CA . PRO A 1 83 ? 19.660 -0.132 0.741 1.00 62.44 83 PRO A CA 1
ATOM 674 C C . PRO A 1 83 ? 20.464 -1.256 0.077 1.00 62.44 83 PRO A C 1
ATOM 676 O O . PRO A 1 83 ? 21.030 -1.041 -1.004 1.00 62.44 83 PRO A O 1
ATOM 679 N N . PRO A 1 84 ? 20.564 -2.446 0.698 1.00 66.94 84 PRO A N 1
ATOM 680 C CA . PRO A 1 84 ? 21.173 -3.577 0.024 1.00 66.94 84 PRO A CA 1
ATOM 681 C C . PRO A 1 84 ? 20.514 -3.751 -1.345 1.00 66.94 84 PRO A C 1
ATOM 683 O O . PRO A 1 84 ? 19.318 -3.518 -1.516 1.00 66.94 84 PRO A O 1
ATOM 686 N N . PHE A 1 85 ? 21.310 -4.180 -2.317 1.00 62.28 85 PHE A N 1
ATOM 687 C CA . PHE A 1 85 ? 20.950 -4.239 -3.737 1.00 62.28 85 PHE A CA 1
ATOM 688 C C . PHE A 1 85 ? 19.649 -5.023 -4.041 1.00 62.28 85 PHE A C 1
ATOM 690 O O . PHE A 1 85 ? 19.090 -4.873 -5.117 1.00 62.28 85 PHE A O 1
ATOM 697 N N . ASN A 1 86 ? 19.132 -5.804 -3.080 1.00 71.75 86 ASN A N 1
ATOM 698 C CA . ASN A 1 86 ? 17.905 -6.604 -3.169 1.00 71.75 86 ASN A CA 1
ATOM 699 C C . ASN A 1 86 ? 16.819 -6.217 -2.142 1.00 71.75 86 ASN A C 1
ATOM 701 O O . ASN A 1 86 ? 15.991 -7.056 -1.775 1.00 71.75 86 ASN A O 1
ATOM 705 N N . SER A 1 87 ? 16.810 -4.978 -1.644 1.00 80.06 87 SER A N 1
ATOM 706 C CA . SER A 1 87 ? 15.761 -4.532 -0.723 1.00 80.06 87 SER A CA 1
ATOM 707 C C . SER A 1 87 ? 14.365 -4.629 -1.356 1.00 80.06 87 SER A C 1
ATOM 709 O O . SER A 1 87 ? 14.144 -4.042 -2.419 1.00 80.06 87 SER A O 1
ATOM 711 N N . PRO A 1 88 ? 13.409 -5.321 -0.706 1.00 82.06 88 PRO A N 1
ATOM 712 C CA . PRO A 1 88 ? 12.029 -5.361 -1.168 1.00 82.06 88 PRO A CA 1
ATOM 713 C C . 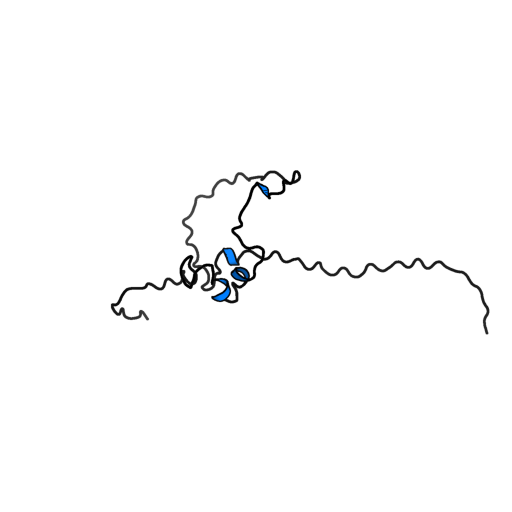PRO A 1 88 ? 11.354 -3.984 -1.096 1.00 82.06 88 PRO A C 1
ATOM 715 O O . PRO A 1 88 ? 11.674 -3.181 -0.212 1.00 82.06 88 PRO A O 1
ATOM 718 N N . PRO A 1 89 ? 10.348 -3.740 -1.951 1.00 85.38 89 PRO A N 1
ATOM 719 C CA . PRO A 1 89 ? 9.368 -2.684 -1.735 1.00 85.38 89 PRO A CA 1
ATOM 720 C C . PRO A 1 89 ? 8.731 -2.771 -0.334 1.00 85.38 89 PRO A C 1
ATOM 722 O O . PRO A 1 89 ? 8.549 -3.873 0.195 1.00 85.38 89 PRO A O 1
ATOM 725 N N . PRO A 1 90 ? 8.313 -1.636 0.259 1.00 79.69 90 PRO A N 1
ATOM 726 C CA . PRO A 1 90 ? 7.782 -1.591 1.623 1.00 79.69 90 PRO A CA 1
ATOM 727 C C . PRO A 1 90 ? 6.536 -2.461 1.820 1.00 79.69 90 PRO A C 1
ATOM 729 O O . PRO A 1 90 ? 6.366 -3.042 2.889 1.00 79.69 90 PRO A O 1
ATOM 732 N N . SER A 1 91 ? 5.696 -2.613 0.793 1.00 78.75 91 SER A N 1
ATOM 733 C CA . SER A 1 91 ? 4.528 -3.497 0.858 1.00 78.75 91 SER A CA 1
ATOM 734 C C . SER A 1 91 ? 4.941 -4.947 1.132 1.00 78.75 91 SER A C 1
ATOM 736 O O . SER A 1 91 ? 4.391 -5.574 2.037 1.00 78.75 91 SER A O 1
ATOM 738 N N . CYS A 1 92 ? 6.001 -5.446 0.481 1.00 82.38 92 CYS A N 1
ATOM 739 C CA . CYS A 1 92 ? 6.427 -6.842 0.625 1.00 82.38 92 CYS A CA 1
ATOM 740 C C . CYS A 1 92 ? 7.033 -7.149 2.006 1.00 82.38 92 CYS A C 1
ATOM 742 O O . CYS A 1 92 ? 7.174 -8.317 2.359 1.00 82.38 92 CYS A O 1
ATOM 744 N N . LEU A 1 93 ? 7.393 -6.118 2.782 1.00 70.56 93 LEU A N 1
ATOM 745 C CA . LEU A 1 93 ? 7.958 -6.247 4.127 1.00 70.56 93 LEU A CA 1
ATOM 746 C C . LEU A 1 93 ? 6.910 -6.466 5.213 1.00 70.56 93 LEU A C 1
ATOM 748 O O . LEU A 1 93 ? 7.293 -6.722 6.351 1.00 70.56 93 LEU A O 1
ATOM 752 N N . THR A 1 94 ? 5.613 -6.358 4.907 1.00 63.22 94 THR A N 1
ATOM 753 C CA . THR A 1 94 ? 4.579 -6.673 5.895 1.00 63.22 94 THR A CA 1
ATOM 754 C C . THR A 1 94 ? 4.687 -8.159 6.240 1.00 63.22 94 THR A C 1
ATOM 756 O O . THR A 1 94 ? 4.390 -9.010 5.392 1.00 63.22 94 THR A O 1
ATOM 759 N N . PRO A 1 95 ? 5.147 -8.528 7.455 1.00 53.94 95 PRO A N 1
ATOM 760 C CA . PRO A 1 95 ? 5.175 -9.925 7.813 1.00 53.94 95 PRO A CA 1
ATOM 761 C C . PRO A 1 95 ? 3.726 -10.391 7.763 1.00 53.94 95 PRO A C 1
ATOM 763 O O . PRO A 1 95 ? 2.843 -9.821 8.412 1.00 53.94 95 PRO A O 1
ATOM 766 N N . SER A 1 96 ? 3.475 -11.462 7.011 1.00 48.62 96 SER A N 1
ATOM 767 C CA . SER A 1 96 ? 2.402 -12.356 7.415 1.00 48.62 96 SER A CA 1
ATOM 768 C C . SER A 1 96 ? 2.738 -12.686 8.859 1.00 48.62 96 SER A C 1
ATOM 770 O O . SER A 1 96 ? 3.699 -13.415 9.084 1.00 48.62 96 SER A O 1
ATOM 772 N N . LEU A 1 97 ? 2.058 -12.055 9.828 1.00 43.28 97 LEU A N 1
ATOM 773 C CA . LEU A 1 97 ? 2.136 -12.461 11.226 1.00 43.28 97 LEU A CA 1
ATOM 774 C C . LEU A 1 97 ? 2.115 -13.986 11.183 1.00 43.28 97 LEU A C 1
ATOM 776 O O . LEU A 1 97 ? 1.130 -14.525 10.655 1.00 43.28 97 LEU A O 1
ATOM 780 N N . PRO A 1 98 ? 3.189 -14.681 11.601 1.00 42.69 98 PRO A N 1
ATOM 781 C CA . PRO A 1 98 ? 3.116 -16.118 11.639 1.00 42.69 98 PRO A CA 1
ATOM 782 C C . PRO A 1 98 ? 1.904 -16.403 12.518 1.00 42.69 98 PRO A C 1
ATOM 784 O O . PRO A 1 98 ? 1.782 -15.857 13.618 1.00 42.69 98 PRO A O 1
ATOM 787 N N . VAL A 1 99 ? 0.972 -17.230 12.037 1.00 44.59 99 VAL A N 1
ATOM 788 C CA . VAL A 1 99 ? 0.237 -18.060 12.985 1.00 44.59 99 VAL A CA 1
ATOM 789 C C . VAL A 1 99 ? 1.360 -18.788 13.696 1.00 44.59 99 VAL A C 1
ATOM 791 O O . VAL A 1 99 ? 1.951 -19.702 13.124 1.00 44.59 99 VAL A O 1
ATOM 794 N N . SER A 1 100 ? 1.767 -18.276 14.860 1.00 38.53 100 SER A N 1
ATOM 795 C CA . SER A 1 100 ? 2.701 -18.966 15.723 1.00 38.53 100 SER A CA 1
ATOM 796 C C . SER A 1 100 ? 2.055 -20.318 15.910 1.00 38.53 100 SER A C 1
ATOM 798 O O . SER A 1 100 ? 1.001 -20.441 16.534 1.00 38.53 100 SER A O 1
ATOM 800 N N . ARG A 1 101 ? 2.634 -21.315 15.246 1.00 43.91 101 ARG A N 1
ATOM 801 C CA . ARG A 1 101 ? 2.382 -22.712 15.510 1.00 43.91 101 ARG A CA 1
ATOM 802 C C . ARG A 1 101 ? 2.672 -22.836 16.994 1.00 43.91 101 ARG A C 1
ATOM 804 O O . ARG A 1 101 ? 3.833 -22.760 17.391 1.00 43.91 101 ARG A O 1
ATOM 811 N N . ALA A 1 102 ? 1.614 -22.870 17.802 1.00 38.06 102 ALA A N 1
ATOM 812 C CA . ALA A 1 102 ? 1.752 -23.037 19.234 1.00 38.06 102 ALA A CA 1
ATOM 813 C C . ALA A 1 102 ? 2.692 -24.234 19.448 1.00 38.06 102 ALA A C 1
ATOM 815 O O . ALA A 1 102 ? 2.540 -25.237 18.735 1.00 38.06 102 ALA A O 1
ATOM 816 N N . PRO A 1 103 ? 3.691 -24.141 20.342 1.00 38.94 103 PRO A N 1
ATOM 817 C CA . PRO A 1 103 ? 4.468 -25.314 20.695 1.00 38.94 103 PRO A CA 1
ATOM 818 C C . PRO A 1 103 ? 3.465 -26.392 21.097 1.00 38.94 103 PRO A C 1
ATOM 820 O O . PRO A 1 103 ? 2.569 -26.136 21.903 1.00 38.94 103 PRO A O 1
ATOM 823 N N . HIS A 1 104 ? 3.553 -27.557 20.453 1.00 43.56 104 HIS A N 1
ATOM 824 C CA . HIS A 1 104 ? 2.746 -28.710 20.815 1.00 43.56 104 HIS A CA 1
ATOM 825 C C . HIS A 1 104 ? 2.948 -28.946 22.314 1.00 43.56 104 HIS A C 1
ATOM 827 O O . HIS A 1 104 ? 4.009 -29.404 22.735 1.00 43.56 104 HIS A O 1
ATOM 833 N N . LEU A 1 105 ? 1.948 -28.592 23.122 1.00 44.34 105 LEU A N 1
ATOM 834 C CA . LEU A 1 105 ? 1.881 -29.062 24.493 1.00 44.34 105 LEU A CA 1
ATOM 835 C C . LEU A 1 105 ? 1.815 -30.593 24.406 1.00 44.34 105 LEU A C 1
ATOM 837 O O . LEU A 1 105 ? 0.994 -31.110 23.637 1.00 44.34 105 LEU A O 1
ATOM 841 N N . PRO A 1 106 ? 2.669 -31.336 25.132 1.00 46.66 106 PRO A N 1
ATOM 842 C CA . PRO A 1 106 ? 2.473 -32.770 25.251 1.00 46.66 106 PRO A CA 1
ATOM 843 C C . PRO A 1 106 ? 1.065 -33.010 25.817 1.00 46.66 106 PRO A C 1
ATOM 845 O O . PRO A 1 106 ? 0.588 -32.202 26.623 1.00 46.66 106 PRO A O 1
ATOM 848 N N . PRO A 1 107 ? 0.367 -34.078 25.393 1.00 45.81 107 PRO A N 1
ATOM 849 C CA . PRO A 1 107 ? -0.960 -34.366 25.909 1.00 45.81 107 PRO A CA 1
ATOM 850 C C . PRO A 1 107 ? -0.881 -34.456 27.432 1.00 45.81 107 PRO A C 1
ATOM 852 O O . PRO A 1 107 ? -0.095 -35.234 27.977 1.00 45.81 107 PRO A O 1
ATOM 855 N N . VAL A 1 108 ? -1.687 -33.636 28.112 1.00 50.53 108 VAL A N 1
ATOM 856 C CA . VAL A 1 108 ? -1.906 -33.741 29.553 1.00 50.53 108 VAL A CA 1
ATOM 857 C C . VAL A 1 108 ? -2.290 -35.188 29.826 1.00 50.53 108 VAL A C 1
ATOM 859 O O . VAL A 1 108 ? -3.289 -35.685 29.300 1.00 50.53 108 VAL A O 1
ATOM 862 N N . GLY A 1 109 ? -1.441 -35.875 30.592 1.00 43.94 109 GLY A N 1
ATOM 863 C CA . GLY A 1 109 ? -1.663 -37.247 31.008 1.00 43.94 109 GLY A CA 1
ATOM 864 C C . GLY A 1 109 ? -3.067 -37.362 31.578 1.00 43.94 109 GLY A C 1
ATOM 865 O O . GLY A 1 109 ? -3.432 -36.677 32.530 1.00 43.94 109 GLY A O 1
ATOM 866 N N . ARG A 1 110 ? -3.881 -38.200 30.943 1.00 47.31 110 ARG A N 1
ATOM 867 C CA . ARG A 1 110 ? -5.227 -38.514 31.398 1.00 47.31 110 ARG A CA 1
ATOM 868 C C . ARG A 1 110 ? -5.064 -39.212 32.747 1.00 47.31 110 ARG A C 1
ATOM 870 O O . ARG A 1 110 ? -4.687 -40.383 32.782 1.00 47.31 110 ARG A O 1
ATOM 877 N N . THR A 1 111 ? -5.295 -38.499 33.848 1.00 48.56 111 THR A N 1
ATOM 878 C CA . THR A 1 111 ? -5.368 -39.091 35.186 1.00 48.56 111 THR A CA 1
ATOM 879 C C . THR A 1 111 ? -6.526 -40.079 35.180 1.00 48.56 111 THR A C 1
ATOM 881 O O . THR A 1 111 ? -7.680 -39.728 35.409 1.00 48.56 111 THR A O 1
ATOM 884 N N . THR A 1 112 ? -6.231 -41.331 34.843 1.00 49.69 112 THR A N 1
ATOM 885 C CA . THR A 1 112 ? -7.139 -42.439 35.095 1.00 49.69 112 THR A CA 1
ATOM 886 C C . THR A 1 112 ? -7.099 -42.646 36.596 1.00 49.69 112 THR A C 1
ATOM 888 O O . THR A 1 112 ? -6.195 -43.296 37.119 1.00 49.69 112 THR A O 1
ATOM 891 N N . THR A 1 113 ? -8.059 -42.054 37.301 1.00 46.97 113 THR A N 1
ATOM 892 C CA . THR A 1 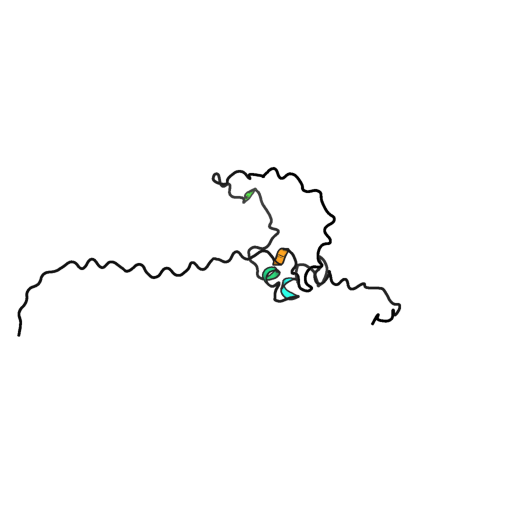113 ? -8.421 -42.487 38.646 1.00 46.97 113 THR A CA 1
ATOM 893 C C . THR A 1 113 ? -8.764 -43.968 38.544 1.00 46.97 113 THR A C 1
ATOM 895 O O . THR A 1 113 ? -9.846 -44.346 38.098 1.00 46.97 113 THR A O 1
ATOM 898 N N . ARG A 1 114 ? -7.800 -44.828 38.882 1.00 44.12 114 ARG A N 1
ATOM 899 C CA . ARG A 1 114 ? -8.007 -46.269 38.967 1.00 44.12 114 ARG A CA 1
ATOM 900 C C . ARG A 1 114 ? -8.897 -46.486 40.188 1.00 44.12 114 ARG A C 1
ATOM 902 O O . ARG A 1 114 ? -8.411 -46.492 41.317 1.00 44.12 114 ARG A O 1
ATOM 909 N N . ILE A 1 115 ? -10.206 -46.600 39.972 1.00 49.47 115 ILE A N 1
ATOM 910 C CA . ILE A 1 115 ? -11.121 -47.095 41.000 1.00 49.47 115 ILE A CA 1
ATOM 911 C C . ILE A 1 115 ? -10.612 -48.488 41.373 1.00 49.47 115 ILE A C 1
ATOM 913 O O . ILE A 1 115 ? -10.545 -49.392 40.541 1.00 49.47 115 ILE A O 1
ATOM 917 N N . ARG A 1 116 ? -10.156 -48.620 42.617 1.00 47.06 116 ARG A N 1
ATOM 918 C CA . ARG A 1 116 ? -9.615 -49.847 43.191 1.00 47.06 116 ARG A CA 1
ATOM 919 C C . ARG A 1 116 ? -10.786 -50.798 43.438 1.00 47.06 116 ARG A C 1
ATOM 921 O O . ARG A 1 116 ? -11.359 -50.789 44.522 1.00 47.06 116 ARG A O 1
ATOM 928 N N . THR A 1 117 ? -11.171 -51.599 42.448 1.00 46.66 117 THR A N 1
ATOM 929 C CA . THR A 1 117 ? -12.041 -52.748 42.710 1.00 46.66 117 THR A CA 1
ATOM 930 C C . THR A 1 117 ? -11.190 -53.846 43.334 1.00 46.66 117 THR A C 1
ATOM 932 O O . THR A 1 117 ? -10.340 -54.473 42.708 1.00 46.66 117 THR A O 1
ATOM 935 N N . ASN A 1 118 ? -11.369 -53.995 44.640 1.00 48.06 118 ASN A N 1
ATOM 936 C CA . ASN A 1 118 ? -10.814 -55.071 45.434 1.00 48.06 118 ASN A CA 1
ATOM 937 C C . ASN A 1 118 ? -11.612 -56.338 45.092 1.00 48.06 118 ASN A C 1
ATOM 939 O O . ASN A 1 118 ? -12.758 -56.467 45.513 1.00 48.06 118 ASN A O 1
ATOM 943 N N . LEU A 1 119 ? -11.048 -57.229 44.277 1.00 46.19 119 LEU A N 1
ATOM 944 C CA . LEU A 1 119 ? -11.604 -58.557 44.029 1.00 46.19 119 LEU A CA 1
ATOM 945 C C . LEU A 1 119 ? -10.519 -59.587 44.332 1.00 46.19 119 LEU A C 1
ATOM 947 O O . LEU A 1 119 ? -9.589 -59.810 43.562 1.00 46.19 119 LEU A O 1
ATOM 951 N N . SER A 1 120 ? -10.648 -60.163 45.521 1.00 48.94 120 SER A N 1
ATOM 952 C C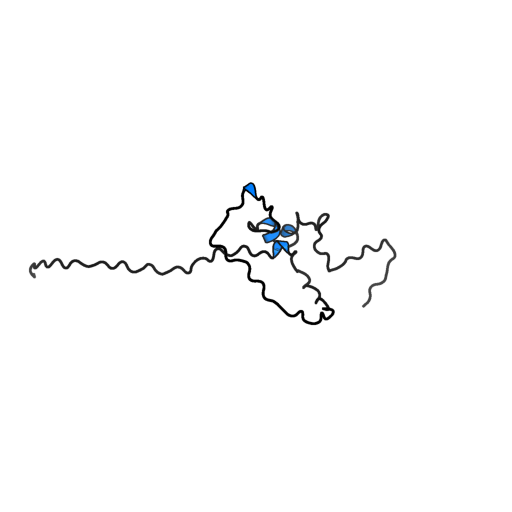A . SER A 1 120 ? -9.988 -61.381 45.967 1.00 48.94 120 SER A CA 1
ATOM 953 C C . SER A 1 120 ? -10.409 -62.570 45.098 1.00 48.94 120 SER A C 1
ATOM 955 O O . SER A 1 120 ? -11.606 -62.796 44.925 1.00 48.94 120 SER A O 1
ATOM 957 N N . GLY A 1 121 ? -9.453 -63.372 44.625 1.00 40.56 121 GLY A N 1
ATOM 958 C CA . GLY A 1 121 ? -9.709 -64.662 43.971 1.00 40.56 121 GLY A CA 1
ATOM 959 C C . GLY A 1 121 ? -8.422 -65.490 43.835 1.00 40.56 121 GLY A C 1
ATOM 960 O O . GLY A 1 121 ? -7.364 -64.885 43.676 1.00 40.56 121 GLY A O 1
ATOM 961 N N . PRO A 1 122 ? -8.466 -66.828 43.996 1.00 42.91 122 PRO A N 1
ATOM 962 C CA . PRO A 1 122 ? -7.386 -67.591 44.622 1.00 42.91 122 PRO A CA 1
ATOM 963 C C . PRO A 1 122 ? -6.321 -68.129 43.656 1.00 42.91 122 PRO A C 1
ATOM 965 O O . PRO A 1 122 ? -6.540 -68.285 42.459 1.00 42.91 122 PRO A O 1
ATOM 968 N N . ARG A 1 123 ? -5.163 -68.431 44.255 1.00 44.72 123 ARG A N 1
ATOM 969 C CA . ARG A 1 123 ? -3.999 -69.107 43.672 1.00 44.72 123 ARG A CA 1
ATOM 970 C C . ARG A 1 123 ? -4.334 -70.522 43.193 1.00 44.72 123 ARG A C 1
ATOM 972 O O . ARG A 1 123 ? -4.964 -71.265 43.942 1.00 44.72 123 ARG A O 1
ATOM 979 N N . HIS A 1 124 ? -3.778 -70.892 42.044 1.00 39.28 124 HIS A N 1
ATOM 980 C CA . HIS A 1 124 ? -3.272 -72.231 41.749 1.00 39.28 124 HIS A CA 1
ATOM 981 C C . HIS A 1 124 ? -1.984 -72.103 40.939 1.00 39.28 124 HIS A C 1
ATOM 983 O O . HIS A 1 124 ? -1.930 -71.183 40.091 1.00 39.28 124 HIS A O 1
#

Radius of gyration: 30.22 Å; chains: 1; bounding box: 58×90×73 Å

Foldseek 3Di:
DDDDDDDDDPPPPPLLPCADCDDPSRLVCLCVSDVLLVCSPPPPDFDDDDDDPVPDDDDPPDDDDDDDPDDDDPDDPDPPPRPPSPDGDPRSPPDPPPPPPPPPDDPDPDPPPPPDPDDDDDDD